Protein AF-A0A9E2PAU0-F1 (afdb_monomer_lite)

pLDDT: mean 90.59, std 6.67, range [60.25, 97.0]

Secondary structure (DSSP, 8-state):
--HHHHHHHHHHHHHHHHHHHS-----------GGGT--SSSPEEEEEEEE-SSS-EEEEEEEEHHHHHHHHHHHHT--GGG--HHHHHHHHHHHHHHHHHHHHH-

Structure (mmCIF, N/CA/C/O backbone):
data_AF-A0A9E2PAU0-F1
#
_entry.id   AF-A0A9E2PAU0-F1
#
loop_
_atom_site.group_PDB
_atom_site.id
_atom_site.type_symbol
_atom_site.label_atom_id
_atom_site.label_alt_id
_atom_site.label_comp_id
_atom_site.label_asym_id
_atom_site.label_entity_id
_atom_site.label_seq_id
_atom_site.pdbx_PDB_ins_code
_atom_site.Cartn_x
_atom_site.Cartn_y
_atom_site.Cartn_z
_atom_site.occupancy
_atom_site.B_iso_or_equiv
_atom_site.auth_seq_id
_atom_site.auth_comp_id
_atom_site.auth_asym_id
_atom_site.auth_atom_id
_atom_site.pdbx_PDB_model_num
ATOM 1 N N . MET A 1 1 ? 10.645 -11.237 -12.931 1.00 60.25 1 MET A N 1
ATOM 2 C CA . MET A 1 1 ? 11.102 -9.875 -12.571 1.00 60.25 1 MET A CA 1
ATOM 3 C C . MET A 1 1 ? 12.621 -9.859 -12.637 1.00 60.25 1 MET A C 1
ATOM 5 O O . MET A 1 1 ? 13.211 -10.814 -12.147 1.00 60.25 1 MET A O 1
ATOM 9 N N . SER A 1 2 ? 13.256 -8.867 -13.270 1.00 73.94 2 SER A N 1
ATOM 10 C CA . SER A 1 2 ? 14.723 -8.744 -13.208 1.00 73.94 2 SER A CA 1
ATOM 11 C C . SER A 1 2 ? 15.161 -8.465 -11.762 1.00 73.94 2 SER A C 1
ATOM 13 O O . SER A 1 2 ? 14.385 -7.912 -10.977 1.00 73.94 2 SER A O 1
ATOM 15 N N . GLY A 1 3 ? 16.390 -8.843 -11.393 1.00 82.44 3 GLY A N 1
ATOM 16 C CA . GLY A 1 3 ? 16.922 -8.582 -10.046 1.00 82.44 3 GLY A CA 1
ATOM 17 C C . GLY A 1 3 ? 16.915 -7.091 -9.682 1.00 82.44 3 GLY A C 1
ATOM 18 O O . GLY A 1 3 ? 16.650 -6.732 -8.537 1.00 82.44 3 GLY A O 1
ATOM 19 N N . GLU A 1 4 ? 17.102 -6.220 -10.675 1.00 86.56 4 GLU A N 1
ATOM 20 C CA . GLU A 1 4 ? 17.027 -4.764 -10.517 1.00 86.56 4 GLU A CA 1
ATOM 21 C C . GLU A 1 4 ? 15.612 -4.281 -10.184 1.00 86.56 4 GLU A C 1
ATOM 23 O O . GLU A 1 4 ? 15.441 -3.482 -9.267 1.00 86.56 4 GLU A O 1
ATOM 28 N N . MET A 1 5 ? 14.582 -4.819 -10.846 1.00 86.50 5 MET A N 1
ATOM 29 C CA . MET A 1 5 ? 13.195 -4.423 -10.584 1.00 86.50 5 MET A CA 1
ATOM 30 C C . MET A 1 5 ? 12.714 -4.901 -9.208 1.00 86.50 5 MET A C 1
ATOM 32 O O . MET A 1 5 ? 11.993 -4.185 -8.521 1.00 86.50 5 MET A O 1
ATOM 36 N N . MET A 1 6 ? 13.173 -6.074 -8.757 1.00 90.12 6 MET A N 1
ATOM 37 C CA . MET A 1 6 ? 12.938 -6.538 -7.385 1.00 90.12 6 MET A CA 1
ATOM 38 C C . MET A 1 6 ? 13.593 -5.611 -6.354 1.00 90.12 6 MET A C 1
ATOM 40 O O . MET A 1 6 ? 12.971 -5.269 -5.350 1.00 90.12 6 MET A O 1
ATOM 44 N N . LYS A 1 7 ? 14.832 -5.169 -6.601 1.00 92.31 7 LYS A N 1
ATOM 45 C CA . LYS A 1 7 ? 15.525 -4.217 -5.725 1.00 92.31 7 LYS A CA 1
ATOM 46 C C . LYS A 1 7 ? 14.798 -2.868 -5.670 1.00 92.31 7 LYS A C 1
ATOM 48 O O . LYS A 1 7 ? 14.575 -2.358 -4.575 1.00 92.31 7 LYS A O 1
ATOM 53 N N . ALA A 1 8 ? 14.387 -2.335 -6.822 1.00 93.44 8 ALA A N 1
ATOM 54 C CA . ALA A 1 8 ? 13.626 -1.090 -6.909 1.00 93.44 8 ALA A CA 1
ATOM 55 C C . ALA A 1 8 ? 12.292 -1.184 -6.155 1.00 93.44 8 ALA A C 1
ATOM 57 O O . ALA A 1 8 ? 11.947 -0.275 -5.408 1.00 93.44 8 ALA A O 1
ATOM 58 N N . MET A 1 9 ? 11.580 -2.307 -6.285 1.00 93.06 9 MET A N 1
ATOM 59 C CA . MET A 1 9 ? 10.329 -2.553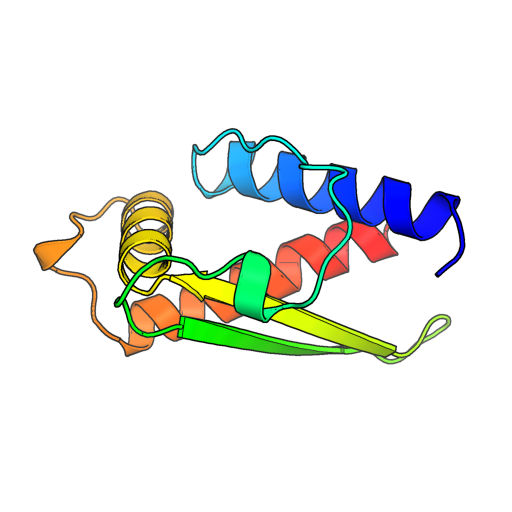 -5.566 1.00 93.06 9 MET A CA 1
ATOM 60 C C . MET A 1 9 ? 10.534 -2.595 -4.046 1.00 93.06 9 MET A C 1
ATOM 62 O O . MET A 1 9 ? 9.802 -1.935 -3.317 1.00 93.06 9 MET A O 1
ATOM 66 N N . LYS A 1 10 ? 11.547 -3.323 -3.556 1.00 94.56 10 LYS A N 1
ATOM 67 C CA . LYS A 1 10 ? 11.869 -3.383 -2.118 1.00 94.56 10 LYS A CA 1
ATOM 68 C C . LYS A 1 10 ? 12.180 -1.995 -1.555 1.00 94.56 10 LYS A C 1
ATOM 70 O O . LYS A 1 10 ? 11.660 -1.633 -0.506 1.00 94.56 10 LYS A O 1
ATOM 75 N N . GLN A 1 11 ? 12.973 -1.206 -2.280 1.00 95.25 11 GLN A N 1
ATOM 76 C CA . GLN A 1 11 ? 13.293 0.164 -1.885 1.00 95.25 11 GLN A CA 1
ATOM 77 C C . GLN A 1 11 ? 12.055 1.071 -1.900 1.00 95.25 11 GLN A C 1
ATOM 79 O O . GLN A 1 11 ? 11.844 1.808 -0.945 1.00 95.25 11 GLN A O 1
ATOM 84 N N . ALA A 1 12 ? 11.216 0.979 -2.936 1.00 95.88 12 ALA A N 1
ATOM 85 C CA . ALA A 1 12 ? 9.964 1.728 -3.028 1.00 95.88 12 ALA A CA 1
ATOM 86 C C . ALA A 1 12 ? 9.043 1.456 -1.832 1.00 95.88 12 ALA A C 1
ATOM 88 O O . ALA A 1 12 ? 8.511 2.389 -1.237 1.00 95.88 12 ALA A O 1
ATOM 89 N N . ILE A 1 13 ? 8.890 0.181 -1.457 1.00 95.81 13 ILE A N 1
ATOM 90 C CA . ILE A 1 13 ? 8.092 -0.226 -0.298 1.00 95.81 13 ILE A CA 1
ATOM 91 C C . ILE A 1 13 ? 8.669 0.387 0.980 1.00 95.81 13 ILE A C 1
ATOM 93 O O . ILE A 1 13 ? 7.934 1.042 1.710 1.00 95.81 13 ILE A O 1
ATOM 97 N N . SER A 1 14 ? 9.970 0.229 1.240 1.00 95.88 14 SER A N 1
ATOM 98 C CA . SER A 1 14 ? 10.595 0.785 2.447 1.00 95.88 14 SER A CA 1
ATOM 99 C C . SER A 1 14 ? 10.444 2.305 2.542 1.00 95.88 14 SER A C 1
ATOM 101 O O . SER A 1 14 ? 10.084 2.807 3.598 1.00 95.88 14 SER A O 1
ATOM 103 N N . GLU A 1 15 ? 10.664 3.030 1.445 1.00 95.56 15 GLU A N 1
ATOM 104 C CA . GLU A 1 15 ? 10.567 4.495 1.401 1.00 95.56 15 GLU A CA 1
ATOM 105 C C . GLU A 1 15 ? 9.139 4.995 1.631 1.00 95.56 15 GLU A C 1
ATOM 107 O O . GLU A 1 15 ? 8.927 5.936 2.396 1.00 95.56 15 GLU A O 1
ATOM 112 N N . VAL A 1 16 ? 8.150 4.368 0.988 1.00 95.75 16 VAL A N 1
ATOM 113 C CA . VAL A 1 16 ? 6.741 4.752 1.138 1.00 95.75 16 VAL A CA 1
ATOM 114 C C . VAL A 1 16 ? 6.243 4.432 2.546 1.00 95.75 16 VAL A C 1
ATOM 116 O O . VAL A 1 16 ? 5.630 5.290 3.179 1.00 95.75 16 VAL A O 1
ATOM 119 N N . MET A 1 17 ? 6.533 3.236 3.061 1.00 95.88 17 MET A N 1
ATOM 120 C CA . MET A 1 17 ? 6.103 2.823 4.400 1.00 95.88 17 MET A CA 1
ATOM 121 C C . MET A 1 17 ? 6.727 3.690 5.499 1.00 95.88 17 MET A C 1
ATOM 123 O O . MET A 1 17 ? 6.018 4.149 6.392 1.00 95.88 17 MET A O 1
ATOM 127 N N . ASP A 1 18 ? 8.020 4.002 5.395 1.00 95.31 18 ASP A N 1
ATOM 128 C CA . ASP A 1 18 ? 8.711 4.854 6.364 1.00 95.31 18 ASP A CA 1
ATOM 129 C C . ASP A 1 18 ? 8.203 6.304 6.317 1.00 95.31 18 ASP A C 1
ATOM 131 O O . ASP A 1 18 ? 7.796 6.866 7.332 1.00 95.31 18 ASP A O 1
ATOM 135 N N . LYS A 1 19 ? 8.150 6.916 5.127 1.00 93.50 19 LYS A N 1
ATOM 136 C CA . LYS A 1 19 ? 7.887 8.360 5.007 1.00 93.50 19 LYS A CA 1
ATOM 137 C C . LYS A 1 19 ? 6.414 8.743 5.032 1.00 93.50 19 LYS A C 1
ATOM 139 O O . LYS A 1 19 ? 6.098 9.826 5.513 1.00 93.50 19 LYS A O 1
ATOM 144 N N . MET A 1 20 ? 5.534 7.912 4.473 1.00 93.12 20 MET A N 1
ATOM 145 C CA . MET A 1 20 ? 4.107 8.244 4.344 1.00 93.12 20 MET A CA 1
ATOM 146 C C . MET A 1 20 ? 3.271 7.651 5.472 1.00 93.12 20 MET A C 1
ATOM 148 O O . MET A 1 20 ? 2.285 8.253 5.885 1.00 93.12 20 MET A O 1
ATOM 152 N N . PHE A 1 21 ? 3.668 6.477 5.964 1.00 93.19 21 PHE A N 1
ATOM 153 C CA . PHE A 1 21 ? 2.912 5.720 6.961 1.00 93.19 21 PHE A CA 1
ATOM 154 C C . PHE A 1 21 ? 3.602 5.669 8.330 1.00 93.19 21 PHE A C 1
ATOM 156 O O . PHE A 1 21 ? 3.051 5.073 9.255 1.00 93.19 21 PHE A O 1
ATOM 163 N N . PHE A 1 22 ? 4.776 6.304 8.471 1.00 91.88 22 PHE A N 1
ATOM 164 C CA . PHE A 1 22 ? 5.596 6.325 9.691 1.00 91.88 22 PHE A CA 1
ATOM 165 C C . PHE A 1 22 ? 5.898 4.925 10.229 1.00 91.88 22 PHE A C 1
ATOM 167 O O . PHE A 1 22 ? 5.947 4.697 11.438 1.00 91.88 22 PHE A O 1
ATOM 174 N N . MET A 1 23 ? 6.074 3.975 9.312 1.00 92.44 23 MET A N 1
ATOM 175 C CA . MET A 1 23 ? 6.146 2.562 9.631 1.00 92.44 23 MET A CA 1
ATOM 176 C C . MET A 1 23 ? 7.324 1.904 8.912 1.00 92.44 23 MET A C 1
ATOM 178 O O . MET A 1 23 ? 7.191 1.422 7.786 1.00 92.44 23 MET A O 1
ATOM 182 N N . PRO A 1 24 ? 8.497 1.853 9.556 1.00 92.44 24 PRO A N 1
ATOM 183 C CA . PRO A 1 24 ? 9.648 1.160 9.005 1.00 92.44 24 PRO A CA 1
ATOM 184 C C . PRO A 1 24 ? 9.355 -0.337 8.851 1.00 92.44 24 PRO A C 1
ATOM 186 O O . PRO A 1 24 ? 9.012 -1.019 9.816 1.00 92.44 24 PRO A O 1
ATOM 189 N N . VAL A 1 25 ? 9.534 -0.865 7.639 1.00 92.25 25 VAL A N 1
ATOM 190 C CA . VAL A 1 25 ? 9.327 -2.288 7.328 1.00 92.25 25 VAL A CA 1
ATOM 191 C C . VAL A 1 25 ? 10.627 -2.968 6.918 1.00 92.25 25 VAL A C 1
ATOM 193 O O . VAL A 1 25 ? 11.512 -2.358 6.317 1.00 92.25 25 VAL A O 1
ATOM 196 N N . GLN A 1 26 ? 10.723 -4.265 7.207 1.00 91.44 26 GLN A N 1
ATOM 197 C CA . GLN A 1 26 ? 11.824 -5.118 6.766 1.00 91.44 26 GLN A CA 1
ATOM 198 C C . GLN A 1 26 ? 11.323 -6.156 5.770 1.00 91.44 26 GLN A C 1
ATOM 200 O O . GLN A 1 26 ? 10.237 -6.716 5.916 1.00 91.44 26 GLN A O 1
ATOM 205 N N . VAL A 1 27 ? 12.139 -6.433 4.758 1.00 90.56 27 VAL A N 1
ATOM 206 C CA . VAL A 1 27 ? 11.823 -7.444 3.752 1.00 90.56 27 VAL A CA 1
ATOM 207 C C . VAL A 1 27 ? 12.239 -8.815 4.268 1.00 90.56 27 VAL A C 1
ATOM 209 O O . VAL A 1 27 ? 13.400 -9.036 4.607 1.00 90.56 27 VAL A O 1
ATOM 212 N N . ASN A 1 28 ? 11.292 -9.749 4.288 1.00 89.50 28 ASN A N 1
ATOM 213 C CA . ASN A 1 28 ? 11.567 -11.147 4.578 1.00 89.50 28 ASN A CA 1
ATOM 214 C C . ASN A 1 28 ? 11.879 -11.899 3.272 1.00 89.50 28 ASN A C 1
ATOM 216 O O . ASN A 1 28 ? 11.054 -11.932 2.363 1.00 89.50 28 ASN A O 1
ATOM 220 N N . GLU A 1 29 ? 13.065 -12.506 3.187 1.00 86.12 29 GLU A N 1
ATOM 221 C CA . GLU A 1 29 ? 13.536 -13.263 2.011 1.00 86.12 29 GLU A CA 1
ATOM 222 C C . GLU A 1 29 ? 13.091 -14.737 2.018 1.00 86.12 29 GLU A C 1
ATOM 224 O O . GLU A 1 29 ? 13.505 -15.517 1.156 1.00 86.12 29 GLU A O 1
ATOM 229 N N . LYS A 1 30 ? 12.271 -15.156 2.996 1.00 86.31 30 LYS A N 1
ATOM 230 C CA . LYS A 1 30 ? 11.665 -16.492 2.995 1.00 86.31 30 LYS A CA 1
ATOM 231 C C . LYS A 1 30 ? 10.930 -16.694 1.668 1.00 86.31 30 LYS A C 1
ATOM 233 O O . LYS A 1 30 ? 10.348 -15.775 1.108 1.00 86.31 30 LYS A O 1
ATOM 238 N N . THR A 1 31 ? 10.967 -17.912 1.151 1.00 83.25 31 THR A N 1
ATOM 239 C CA . THR A 1 31 ? 10.160 -18.318 -0.002 1.00 83.25 31 THR A CA 1
ATOM 240 C C . THR A 1 31 ? 9.114 -19.317 0.478 1.00 83.25 31 THR A C 1
ATOM 242 O O . THR A 1 31 ? 9.373 -20.101 1.391 1.00 83.25 31 THR A O 1
ATOM 245 N N . GLY A 1 32 ? 7.906 -19.244 -0.074 1.00 85.44 32 GLY A N 1
ATOM 246 C CA . GLY A 1 32 ? 6.772 -20.049 0.376 1.00 85.44 32 GLY A CA 1
ATOM 247 C C . GLY A 1 32 ? 5.499 -19.715 -0.390 1.00 85.44 32 GLY A C 1
ATOM 248 O O . GLY A 1 32 ? 5.475 -18.768 -1.183 1.00 85.44 32 GLY A O 1
ATOM 249 N N . ALA A 1 33 ? 4.449 -20.496 -0.159 1.00 85.19 33 ALA A N 1
ATOM 250 C CA . ALA A 1 33 ? 3.127 -20.209 -0.695 1.00 85.19 33 ALA A CA 1
ATOM 251 C C . ALA A 1 33 ? 2.550 -18.952 -0.029 1.00 85.19 33 ALA A C 1
ATOM 253 O O . ALA A 1 33 ? 2.893 -18.633 1.106 1.00 85.19 33 ALA A O 1
ATOM 254 N N . LEU A 1 34 ? 1.640 -18.248 -0.710 1.00 79.81 34 LEU A N 1
ATOM 255 C CA . LEU A 1 34 ? 1.002 -17.042 -0.165 1.00 79.81 34 LEU A CA 1
ATOM 256 C C . LEU A 1 34 ? 0.321 -17.309 1.191 1.00 79.81 34 LEU A C 1
ATOM 258 O O . LEU A 1 34 ? 0.402 -16.488 2.097 1.00 79.81 34 LEU A O 1
ATOM 262 N N . SER A 1 35 ? -0.276 -18.493 1.349 1.00 81.81 35 SER A N 1
ATOM 263 C CA . SER A 1 35 ? -0.881 -18.967 2.599 1.00 81.81 35 SER A CA 1
ATOM 264 C C . SER A 1 35 ? 0.096 -19.035 3.773 1.00 81.81 35 SER A C 1
ATOM 266 O O . SER A 1 35 ? -0.321 -18.884 4.913 1.00 81.81 35 SER A O 1
ATOM 268 N N . ASP A 1 36 ? 1.392 -19.224 3.514 1.00 85.38 36 ASP A N 1
ATOM 269 C CA . ASP A 1 36 ? 2.413 -19.330 4.563 1.00 85.38 36 ASP A CA 1
ATOM 270 C C . ASP A 1 36 ? 2.749 -17.968 5.190 1.00 85.38 36 ASP A C 1
ATOM 272 O O . ASP A 1 36 ? 3.450 -17.910 6.204 1.00 85.38 36 ASP A O 1
ATOM 276 N N . TRP A 1 37 ? 2.294 -16.878 4.563 1.00 82.44 37 TRP A N 1
ATOM 277 C CA . TRP A 1 37 ? 2.527 -15.498 4.989 1.00 82.44 37 TRP A CA 1
ATOM 278 C C . TRP A 1 37 ? 1.366 -14.909 5.783 1.00 82.44 37 TRP A C 1
ATOM 280 O O . TRP A 1 37 ? 1.580 -14.009 6.590 1.00 82.44 37 TRP A O 1
ATOM 290 N N . PHE A 1 38 ? 0.154 -15.427 5.587 1.00 80.06 38 PHE A N 1
ATOM 291 C CA . PHE A 1 38 ? -1.045 -14.989 6.293 1.00 80.06 38 PHE A CA 1
ATOM 292 C C . PHE A 1 38 ? -1.420 -16.027 7.348 1.00 80.06 38 PHE A C 1
ATOM 294 O O . PHE A 1 38 ? -2.299 -16.859 7.149 1.00 80.06 38 PHE A O 1
ATOM 301 N N . THR A 1 39 ? -0.709 -15.996 8.475 1.00 72.19 39 THR A N 1
ATOM 302 C CA . THR A 1 39 ? -0.993 -16.867 9.628 1.00 72.19 39 THR A CA 1
ATOM 303 C C . THR A 1 39 ? -2.061 -16.290 10.559 1.00 72.19 39 THR A C 1
ATOM 305 O O . THR A 1 39 ? -2.421 -16.931 11.542 1.00 72.19 39 THR A O 1
ATOM 308 N N . CYS A 1 40 ? -2.520 -15.063 10.306 1.00 65.88 40 CYS A N 1
ATOM 309 C CA . CYS A 1 40 ? -3.561 -14.402 11.081 1.00 65.88 40 CYS A CA 1
ATOM 310 C C . CYS A 1 40 ? -4.952 -14.848 10.613 1.00 65.88 40 CYS A C 1
ATOM 312 O O . CYS A 1 40 ? -5.201 -14.952 9.416 1.00 65.88 40 CYS A O 1
ATOM 314 N N . GLU A 1 41 ? -5.880 -15.032 11.554 1.00 80.75 41 GLU A N 1
ATOM 315 C CA . GLU A 1 41 ? -7.308 -15.249 11.254 1.00 80.75 41 GLU A CA 1
ATOM 316 C C . GLU A 1 41 ? -8.007 -13.972 10.746 1.00 80.75 41 GLU A C 1
ATOM 318 O O . GLU A 1 41 ? -9.199 -13.981 10.439 1.00 80.75 41 GLU A O 1
ATOM 323 N N . GLU A 1 42 ? -7.277 -12.857 10.665 1.00 84.62 42 GLU A N 1
ATOM 324 C CA . GLU A 1 42 ? -7.811 -11.596 10.173 1.00 84.62 42 GLU A CA 1
ATOM 325 C C . GLU A 1 42 ? -8.117 -11.649 8.669 1.00 84.62 42 GLU A C 1
ATOM 327 O O . GLU A 1 42 ? -7.349 -12.236 7.898 1.00 84.62 42 GLU A O 1
ATOM 332 N N . PRO A 1 43 ? -9.197 -10.981 8.221 1.00 89.12 43 PRO A N 1
ATOM 333 C CA . PRO A 1 43 ? -9.459 -10.798 6.802 1.00 89.12 43 PRO A CA 1
ATOM 334 C C . PRO A 1 43 ? -8.273 -10.143 6.091 1.00 89.12 43 PRO A C 1
ATOM 336 O O . PRO A 1 43 ? -7.654 -9.215 6.615 1.00 89.12 43 PRO A O 1
ATOM 339 N N . ILE A 1 44 ? -7.988 -10.599 4.873 1.00 91.06 44 ILE A N 1
ATOM 340 C CA . ILE A 1 44 ? -6.998 -9.973 3.996 1.00 91.06 44 ILE A CA 1
ATOM 341 C C . ILE A 1 44 ? -7.709 -8.933 3.139 1.00 91.06 44 ILE A C 1
ATOM 343 O O . ILE A 1 44 ? -8.719 -9.223 2.496 1.00 91.06 44 ILE A O 1
ATOM 347 N N . VAL A 1 45 ? -7.135 -7.740 3.094 1.00 93.12 45 VAL A N 1
ATOM 348 C CA . VAL A 1 45 ? -7.557 -6.638 2.233 1.00 93.12 45 VAL A CA 1
ATOM 349 C C . VAL A 1 45 ? -6.433 -6.288 1.272 1.00 93.12 45 VAL A C 1
ATOM 351 O O . VAL A 1 45 ? -5.260 -6.580 1.516 1.00 93.12 45 VAL A O 1
ATOM 354 N N . GLY A 1 46 ? -6.774 -5.683 0.142 1.00 94.56 46 GLY A N 1
ATOM 355 C CA . GLY A 1 46 ? -5.769 -5.358 -0.851 1.00 94.56 46 GLY A CA 1
ATOM 356 C C . GLY A 1 46 ? -6.262 -4.442 -1.948 1.00 94.56 46 GLY A C 1
ATOM 357 O O . GLY A 1 46 ? -7.460 -4.244 -2.136 1.00 94.56 46 GLY A O 1
ATOM 358 N N . ALA A 1 47 ? -5.298 -3.917 -2.691 1.00 96.38 47 ALA A N 1
ATOM 359 C CA . ALA A 1 47 ? -5.529 -3.122 -3.882 1.00 96.38 47 ALA A CA 1
ATOM 360 C C . ALA A 1 47 ? -4.759 -3.721 -5.058 1.00 96.38 47 ALA A C 1
ATOM 362 O O . ALA A 1 47 ? -3.753 -4.414 -4.885 1.00 96.38 47 ALA A O 1
ATOM 363 N N . THR A 1 48 ? -5.242 -3.432 -6.261 1.00 96.44 48 THR A N 1
ATOM 364 C CA . THR A 1 48 ? -4.586 -3.798 -7.516 1.00 96.44 48 THR A CA 1
ATOM 365 C C . THR A 1 48 ? -4.388 -2.552 -8.364 1.00 96.44 48 THR A C 1
ATOM 367 O O . THR A 1 48 ? -5.177 -1.608 -8.291 1.00 96.44 48 THR A O 1
ATOM 370 N N . LEU A 1 49 ? -3.309 -2.539 -9.141 1.00 95.06 49 LEU A N 1
ATOM 371 C CA . LEU A 1 49 ? -2.981 -1.454 -10.052 1.00 95.06 49 LEU A CA 1
ATOM 372 C C . LEU A 1 49 ? -2.425 -2.029 -11.350 1.00 95.06 49 LEU A C 1
ATOM 374 O O . LEU A 1 49 ? -1.387 -2.692 -11.348 1.00 95.06 49 LEU A O 1
ATOM 378 N N . ASP A 1 50 ? -3.084 -1.695 -12.452 1.00 95.19 50 ASP A N 1
ATOM 379 C CA . ASP A 1 50 ? -2.598 -1.969 -13.798 1.00 95.19 50 ASP A CA 1
ATOM 380 C C . ASP A 1 50 ? -1.838 -0.750 -14.322 1.00 95.19 50 ASP A C 1
ATOM 382 O O . ASP A 1 50 ? -2.355 0.369 -14.307 1.00 95.19 50 ASP A O 1
ATOM 386 N N . PHE A 1 51 ? -0.627 -0.955 -14.840 1.00 91.62 51 PHE A N 1
ATOM 387 C CA . PHE A 1 51 ? 0.177 0.112 -15.436 1.00 91.62 51 PHE A CA 1
ATOM 388 C C . PHE A 1 51 ? 0.560 -0.219 -16.880 1.00 91.62 51 PHE A C 1
ATOM 390 O O . PHE A 1 51 ? 0.865 -1.361 -17.237 1.00 91.62 51 PHE A O 1
ATOM 397 N N . LYS A 1 52 ? 0.531 0.808 -17.736 1.00 91.62 52 LYS A N 1
ATOM 398 C CA . LYS A 1 52 ? 0.830 0.717 -19.171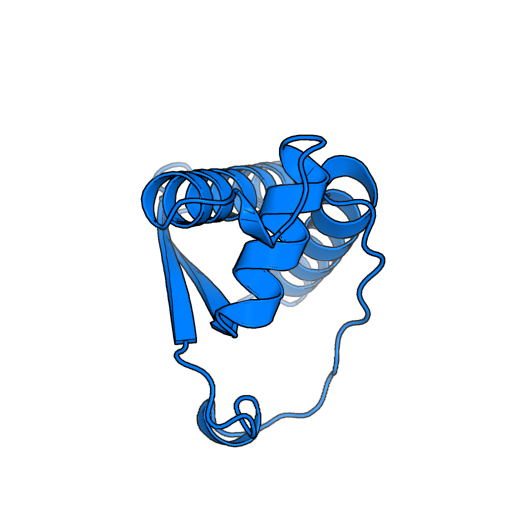 1.00 91.62 52 LYS A CA 1
ATOM 399 C C . LYS A 1 52 ? 1.741 1.870 -19.586 1.00 91.62 52 LYS A C 1
ATOM 401 O O . LYS A 1 52 ? 1.535 3.002 -19.162 1.00 91.62 52 LYS A O 1
ATOM 406 N N . GLY A 1 53 ? 2.722 1.581 -20.436 1.00 86.31 53 GLY A N 1
ATOM 407 C CA . GLY A 1 53 ? 3.734 2.533 -20.893 1.00 86.31 53 GLY A CA 1
ATOM 408 C C . GLY A 1 53 ? 4.949 1.803 -21.476 1.00 86.31 53 GLY A C 1
ATOM 409 O O . GLY A 1 53 ? 4.797 0.676 -21.950 1.00 86.31 53 GLY A O 1
ATOM 410 N N . PRO A 1 54 ? 6.162 2.389 -21.406 1.00 86.94 54 PRO A N 1
ATOM 411 C CA . PRO A 1 54 ? 7.407 1.705 -21.786 1.00 86.94 54 PRO A CA 1
ATOM 412 C C . PRO A 1 54 ? 7.634 0.389 -21.025 1.00 86.94 54 PRO A C 1
ATOM 414 O O . PRO A 1 54 ? 8.278 -0.528 -21.528 1.00 86.94 54 PRO A O 1
ATOM 417 N N . ARG A 1 55 ? 7.078 0.297 -19.811 1.00 84.62 55 ARG A N 1
ATOM 418 C CA . ARG A 1 55 ? 6.896 -0.934 -19.040 1.00 84.62 55 ARG A CA 1
ATOM 419 C C . ARG A 1 55 ? 5.395 -1.146 -18.834 1.00 84.62 55 ARG A C 1
ATOM 421 O O . ARG A 1 55 ? 4.650 -0.179 -18.674 1.00 84.62 55 ARG A O 1
ATOM 428 N N . MET A 1 56 ? 4.956 -2.400 -18.827 1.00 90.69 56 MET A N 1
ATOM 429 C CA . MET A 1 56 ? 3.558 -2.762 -18.593 1.00 90.69 56 MET A CA 1
ATOM 430 C C . MET A 1 56 ? 3.454 -3.949 -17.643 1.00 90.69 56 MET A C 1
ATOM 432 O O . MET A 1 56 ? 4.325 -4.821 -17.641 1.00 90.69 56 MET A O 1
ATOM 436 N N . GLY A 1 57 ? 2.390 -3.983 -16.851 1.00 91.50 57 GLY A N 1
ATOM 437 C CA . GLY A 1 57 ? 2.166 -5.038 -15.878 1.00 91.50 57 GLY A CA 1
ATOM 438 C C . GLY A 1 57 ? 1.041 -4.703 -14.913 1.00 91.50 57 GLY A C 1
ATOM 439 O O . GLY A 1 57 ? 0.321 -3.719 -15.082 1.00 91.50 57 GLY A O 1
ATOM 440 N N . PHE A 1 58 ? 0.919 -5.547 -13.901 1.00 93.94 58 PHE A N 1
ATOM 441 C CA . PHE A 1 58 ? -0.008 -5.386 -12.794 1.00 93.94 58 PHE A CA 1
ATOM 442 C C . PHE A 1 58 ? 0.768 -5.508 -11.485 1.00 93.94 58 PHE A C 1
ATOM 444 O O . PHE A 1 58 ? 1.780 -6.211 -11.410 1.00 93.94 58 PHE A O 1
ATOM 451 N N . SER A 1 59 ? 0.300 -4.809 -10.461 1.00 93.69 59 SER A N 1
ATOM 452 C CA . SER A 1 59 ? 0.817 -4.883 -9.100 1.00 93.69 59 SER A CA 1
ATOM 453 C C . SER A 1 59 ? -0.337 -5.088 -8.132 1.00 93.69 59 SER A C 1
ATOM 455 O O . SER A 1 59 ? -1.453 -4.626 -8.376 1.00 93.69 59 SER A O 1
ATOM 457 N N . TYR A 1 60 ? -0.068 -5.785 -7.037 1.00 94.69 60 TYR A N 1
ATOM 458 C CA . TYR A 1 60 ? -1.023 -6.018 -5.967 1.00 94.69 60 TYR A CA 1
ATOM 459 C C . TYR A 1 60 ? -0.340 -5.826 -4.619 1.00 94.69 60 TYR A C 1
ATOM 461 O O . TYR A 1 60 ? 0.819 -6.197 -4.436 1.00 94.69 60 TYR A O 1
ATOM 469 N N . ILE A 1 61 ? -1.085 -5.264 -3.674 1.00 94.06 61 ILE A N 1
ATOM 470 C CA . ILE A 1 61 ? -0.718 -5.215 -2.260 1.00 94.06 61 ILE A CA 1
ATOM 471 C C . ILE A 1 61 ? -1.784 -5.964 -1.470 1.00 94.06 61 ILE A C 1
ATOM 473 O O . ILE A 1 61 ? -2.974 -5.805 -1.738 1.00 94.06 61 ILE A O 1
ATOM 477 N N . LEU A 1 62 ? -1.351 -6.806 -0.534 1.00 93.38 62 LEU A N 1
ATOM 478 C CA . LEU A 1 62 ? -2.210 -7.627 0.315 1.00 93.38 62 LEU A CA 1
ATOM 479 C C . LEU A 1 62 ? -1.754 -7.456 1.758 1.00 93.38 62 LEU A C 1
ATOM 481 O O . LEU A 1 62 ? -0.579 -7.683 2.043 1.00 93.38 62 LEU A O 1
ATOM 485 N N . LEU A 1 63 ? -2.666 -7.072 2.644 1.00 92.06 63 LEU A N 1
ATOM 486 C CA . LEU A 1 63 ? -2.390 -6.794 4.050 1.00 92.06 63 LEU A CA 1
ATOM 487 C C . LEU A 1 63 ? -3.482 -7.414 4.936 1.00 92.06 63 LEU A C 1
ATOM 489 O O . LEU A 1 63 ? -4.636 -7.496 4.507 1.00 92.06 63 LEU A O 1
ATOM 493 N N . PRO A 1 64 ? -3.162 -7.815 6.177 1.00 92.31 64 PRO A N 1
ATOM 494 C CA . PRO A 1 64 ? -4.181 -8.051 7.198 1.00 92.31 64 PRO A CA 1
ATOM 495 C C . PRO A 1 64 ? -5.013 -6.783 7.435 1.00 92.31 64 PRO A C 1
ATOM 497 O O . PRO A 1 64 ? -4.467 -5.678 7.447 1.00 92.31 64 PRO A O 1
ATOM 500 N N . ALA A 1 65 ? -6.320 -6.926 7.651 1.00 91.00 65 ALA A N 1
ATOM 501 C CA . ALA A 1 65 ? -7.227 -5.795 7.851 1.00 91.00 65 ALA A CA 1
ATOM 502 C C . ALA A 1 65 ? -6.837 -4.913 9.052 1.00 91.00 65 ALA A C 1
ATOM 504 O O . ALA A 1 65 ? -6.945 -3.691 8.976 1.00 91.00 65 ALA A O 1
ATOM 505 N N . GLY A 1 66 ? -6.339 -5.491 10.154 1.00 91.44 66 GLY A N 1
ATOM 506 C CA . GLY A 1 66 ? -5.816 -4.717 11.283 1.00 91.44 66 GLY A CA 1
ATOM 507 C C . GLY A 1 66 ? -4.670 -3.798 10.868 1.00 91.44 66 GLY A C 1
ATOM 508 O O . GLY A 1 66 ? -4.702 -2.602 11.147 1.00 91.44 66 GLY A O 1
ATOM 509 N N . PHE A 1 67 ? -3.725 -4.331 10.096 1.00 92.12 67 PHE A N 1
ATOM 510 C CA . PHE A 1 67 ? -2.581 -3.573 9.600 1.00 92.12 67 PHE A CA 1
ATOM 511 C C . PHE A 1 67 ? -2.984 -2.485 8.595 1.00 92.12 67 PHE A C 1
ATOM 513 O O . PHE A 1 67 ? -2.463 -1.374 8.635 1.00 92.12 67 PHE A O 1
ATOM 520 N N . ALA A 1 68 ? -3.951 -2.769 7.717 1.00 94.12 68 ALA A N 1
ATOM 521 C CA . ALA A 1 68 ? -4.486 -1.774 6.791 1.00 94.12 68 ALA A CA 1
ATOM 522 C C . ALA A 1 68 ? -5.135 -0.586 7.527 1.00 94.12 68 ALA A C 1
ATOM 524 O O . ALA A 1 68 ? -4.942 0.568 7.133 1.00 94.12 68 ALA A O 1
ATOM 525 N N . ARG A 1 69 ? -5.851 -0.841 8.630 1.00 95.06 69 ARG A N 1
ATOM 526 C CA . ARG A 1 69 ? -6.406 0.219 9.486 1.00 95.06 69 ARG A CA 1
ATOM 527 C C . ARG A 1 69 ? -5.323 1.044 10.167 1.00 95.06 69 ARG A C 1
ATOM 529 O O . ARG A 1 69 ? -5.434 2.267 10.162 1.00 95.06 69 ARG A O 1
ATOM 536 N N . GLU A 1 70 ? -4.284 0.403 10.692 1.00 94.50 70 GLU A N 1
ATOM 537 C CA . GLU A 1 70 ? -3.155 1.077 11.344 1.00 94.50 70 GLU A CA 1
ATOM 538 C C . GLU A 1 70 ? -2.458 2.055 10.384 1.00 94.50 70 GLU A C 1
ATOM 540 O O . GLU A 1 70 ? -2.338 3.247 10.675 1.00 94.50 70 GLU A O 1
ATOM 545 N N . ILE A 1 71 ? -2.090 1.601 9.180 1.00 94.94 71 ILE A N 1
ATOM 546 C CA . ILE A 1 71 ? -1.441 2.483 8.196 1.00 94.94 71 ILE A CA 1
ATOM 547 C C . ILE A 1 71 ? -2.384 3.598 7.724 1.00 94.94 71 ILE A C 1
ATOM 549 O O . ILE A 1 71 ? -1.945 4.719 7.477 1.00 94.94 71 ILE A O 1
ATOM 553 N N . THR A 1 72 ? -3.690 3.334 7.653 1.00 96.31 72 THR A N 1
ATOM 554 C CA . THR A 1 72 ? -4.688 4.349 7.289 1.00 96.31 72 THR A CA 1
ATOM 555 C C . THR A 1 72 ? -4.826 5.412 8.373 1.00 96.31 72 THR A C 1
ATOM 557 O O . THR A 1 72 ? -4.875 6.603 8.065 1.00 96.31 72 THR A O 1
ATOM 560 N N . ALA A 1 73 ? -4.827 5.008 9.643 1.00 95.19 73 ALA A N 1
ATOM 561 C CA . ALA A 1 73 ? -4.832 5.921 10.776 1.00 95.19 73 ALA A CA 1
ATOM 562 C C . ALA A 1 73 ? -3.593 6.828 10.766 1.00 95.19 73 ALA A C 1
ATOM 564 O O . ALA A 1 73 ? -3.735 8.051 10.859 1.00 95.19 73 ALA A O 1
ATOM 565 N N . ASN A 1 74 ? -2.409 6.250 10.536 1.00 94.19 74 ASN A N 1
ATOM 566 C CA . ASN A 1 74 ? -1.158 7.002 10.421 1.00 94.19 74 ASN A CA 1
ATOM 567 C C . ASN A 1 74 ? -1.188 7.996 9.253 1.00 94.19 74 ASN A C 1
ATOM 569 O O . ASN A 1 74 ? -0.836 9.162 9.427 1.00 94.19 74 ASN A O 1
ATOM 573 N N . PHE A 1 75 ? -1.657 7.564 8.081 1.00 94.25 75 PHE A N 1
ATOM 574 C CA . PHE A 1 75 ? -1.727 8.403 6.883 1.00 94.25 75 PHE A CA 1
ATOM 575 C C . PHE A 1 75 ? -2.692 9.585 7.033 1.00 94.25 75 PHE A C 1
ATOM 577 O O . PHE A 1 75 ? -2.417 10.686 6.561 1.00 94.25 75 PHE A O 1
ATOM 584 N N . LEU A 1 76 ? -3.826 9.367 7.704 1.00 93.88 76 LEU A N 1
ATOM 585 C CA . LEU A 1 76 ? -4.860 10.385 7.903 1.00 93.88 76 LEU A CA 1
ATOM 586 C C . LEU A 1 76 ? -4.671 11.215 9.181 1.00 93.88 76 LEU A C 1
ATOM 588 O O . LEU A 1 76 ? -5.485 12.101 9.446 1.00 93.88 76 LEU A O 1
ATOM 592 N N . GLY A 1 77 ? -3.657 10.923 10.004 1.00 92.06 77 GLY A N 1
ATOM 593 C CA . GLY A 1 77 ? -3.480 11.556 11.315 1.00 92.06 77 GLY A CA 1
ATOM 594 C C . GLY A 1 77 ? -4.682 11.350 12.246 1.00 92.06 77 GLY A C 1
ATOM 595 O O . GLY A 1 77 ? -5.053 12.254 12.993 1.00 92.06 77 GLY A O 1
ATOM 596 N N . SER A 1 78 ? -5.335 10.191 12.145 1.00 91.19 78 SER A N 1
ATOM 597 C CA . SER A 1 78 ? -6.561 9.828 12.868 1.00 91.19 78 SER A CA 1
ATOM 598 C C . SER A 1 78 ? -6.320 8.626 13.787 1.00 91.19 78 SER A C 1
ATOM 600 O O . SER A 1 78 ? -5.232 8.061 13.809 1.00 91.19 78 SER A O 1
ATOM 602 N N . THR A 1 79 ? -7.320 8.227 14.574 1.00 85.94 79 THR A N 1
ATOM 603 C CA . THR A 1 79 ? -7.250 7.013 15.402 1.00 85.94 79 THR A CA 1
ATOM 604 C C . THR A 1 79 ? -7.885 5.828 14.675 1.00 85.94 79 THR A C 1
ATOM 606 O O . THR A 1 79 ? -8.857 5.994 13.945 1.00 85.94 79 THR A O 1
ATOM 609 N N . GLU A 1 80 ? -7.380 4.612 14.891 1.00 81.75 80 GLU A N 1
ATOM 610 C CA . GLU A 1 80 ? -7.865 3.408 14.188 1.00 81.75 80 GLU A CA 1
ATOM 611 C C . GLU A 1 80 ? -9.379 3.178 14.321 1.00 81.75 80 GLU A C 1
ATOM 613 O O . GLU A 1 80 ? -10.040 2.779 13.365 1.00 81.75 80 GLU A O 1
ATOM 618 N N . GLY A 1 81 ? -9.953 3.483 15.490 1.00 80.19 81 GLY A N 1
ATOM 619 C CA . GLY A 1 81 ? -11.381 3.291 15.766 1.00 80.19 81 GLY A CA 1
ATOM 620 C C . GLY A 1 81 ? -12.327 4.207 14.980 1.00 80.19 81 GLY A C 1
ATOM 621 O O . GLY A 1 81 ? -13.540 4.033 15.074 1.00 80.19 81 GLY A O 1
ATOM 622 N N . THR A 1 82 ? -11.806 5.183 14.229 1.00 86.31 82 THR A N 1
ATOM 623 C CA . THR A 1 82 ? -12.602 6.097 13.394 1.00 86.31 82 THR A CA 1
ATOM 624 C C . THR A 1 82 ? -12.439 5.839 11.896 1.00 86.31 82 THR A C 1
ATOM 626 O O . THR A 1 82 ? -13.074 6.523 11.092 1.00 86.31 82 THR A O 1
ATOM 629 N N . ILE A 1 83 ? -11.621 4.853 11.513 1.00 93.25 83 ILE A N 1
ATOM 630 C CA . ILE A 1 83 ? -11.338 4.530 10.115 1.00 93.25 83 ILE A CA 1
ATOM 631 C C . ILE A 1 83 ? -12.489 3.724 9.517 1.00 93.25 83 ILE A C 1
ATOM 633 O O . ILE A 1 83 ? -12.844 2.646 9.991 1.00 93.25 83 ILE A O 1
ATOM 637 N N . SER A 1 84 ? -13.073 4.256 8.447 1.00 93.44 84 SER A N 1
ATOM 638 C CA . SER A 1 84 ? -14.056 3.542 7.634 1.00 93.44 84 SER A CA 1
ATOM 639 C C . SER A 1 84 ? -13.383 2.621 6.615 1.00 93.44 84 SER A C 1
ATOM 641 O O . SER A 1 84 ? -12.293 2.912 6.124 1.00 93.44 84 SER A O 1
ATOM 643 N N . GLU A 1 85 ? -14.088 1.568 6.195 1.00 92.12 85 GLU A N 1
ATOM 644 C CA . GLU A 1 85 ? -13.630 0.664 5.126 1.00 92.12 85 GLU A CA 1
ATOM 645 C C . GLU A 1 85 ? -13.286 1.416 3.831 1.00 92.12 85 GLU A C 1
ATOM 647 O O . GLU A 1 85 ? -12.346 1.064 3.125 1.00 92.12 85 GLU A O 1
ATOM 652 N N . LYS A 1 86 ? -14.019 2.492 3.515 1.00 94.81 86 LYS A N 1
ATOM 653 C CA . LYS A 1 86 ? -13.732 3.315 2.336 1.00 94.81 86 LYS A CA 1
ATOM 654 C C . LYS A 1 86 ? -12.378 4.017 2.454 1.00 94.81 86 LYS A C 1
ATOM 656 O O . LYS A 1 86 ? -11.619 4.014 1.492 1.00 94.81 86 LYS A O 1
ATOM 661 N N . GLN A 1 87 ? 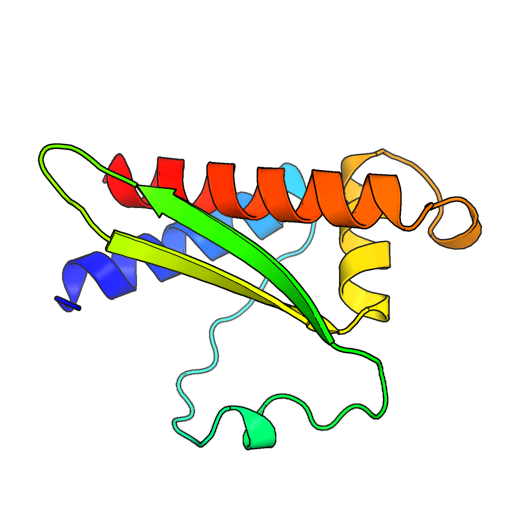-12.088 4.613 3.611 1.00 95.56 87 GLN A N 1
ATOM 662 C CA . GLN A 1 87 ? -10.800 5.268 3.855 1.00 95.56 87 GLN A CA 1
ATOM 663 C C . GLN A 1 87 ? -9.655 4.266 3.768 1.00 95.56 87 GLN A C 1
ATOM 665 O O . GLN A 1 87 ? -8.656 4.556 3.124 1.00 95.56 87 GLN A O 1
ATOM 670 N N . GLU A 1 88 ? -9.839 3.074 4.334 1.00 94.94 88 GLU A N 1
ATOM 671 C CA . GLU A 1 88 ? -8.867 1.989 4.227 1.00 94.94 88 GLU A CA 1
ATOM 672 C C . GLU A 1 88 ? -8.595 1.628 2.758 1.00 94.94 88 GLU A C 1
ATOM 674 O O . GLU A 1 88 ? -7.454 1.653 2.301 1.00 94.94 88 GLU A O 1
ATOM 679 N N . GLN A 1 89 ? -9.647 1.379 1.974 1.00 95.06 89 GLN A N 1
ATOM 680 C CA . GLN A 1 89 ? -9.523 1.041 0.554 1.00 95.06 89 GLN A CA 1
ATOM 681 C C . GLN A 1 89 ? -8.870 2.150 -0.278 1.00 95.06 89 GLN A C 1
ATOM 683 O O . GLN A 1 89 ? -8.072 1.862 -1.173 1.00 95.06 89 GLN A O 1
ATOM 688 N N . ASP A 1 90 ? -9.202 3.410 -0.009 1.00 96.25 90 ASP A N 1
ATOM 689 C CA . ASP A 1 90 ? -8.617 4.549 -0.714 1.00 96.25 90 ASP A CA 1
ATOM 690 C C . ASP A 1 90 ? -7.133 4.715 -0.343 1.00 96.25 90 ASP A C 1
ATOM 692 O O . ASP A 1 90 ? -6.294 4.884 -1.230 1.00 96.25 90 ASP A O 1
ATOM 696 N N . THR A 1 91 ? -6.771 4.541 0.930 1.00 96.44 91 THR A N 1
ATOM 697 C CA . THR A 1 91 ? -5.371 4.554 1.366 1.00 96.44 91 THR A CA 1
ATOM 698 C C . THR A 1 91 ? -4.558 3.413 0.757 1.00 96.44 91 THR A C 1
ATOM 700 O O . THR A 1 91 ? -3.437 3.653 0.313 1.00 96.44 91 THR A O 1
ATOM 703 N N . LEU A 1 92 ? -5.097 2.193 0.659 1.00 96.94 92 LEU A N 1
ATOM 704 C CA . LEU A 1 92 ? -4.393 1.073 0.018 1.00 96.94 92 LEU A CA 1
ATOM 705 C C . LEU A 1 92 ? -4.113 1.329 -1.466 1.00 96.94 92 LEU A C 1
ATOM 707 O O . LEU A 1 92 ? -3.037 0.985 -1.962 1.00 96.94 92 LEU A O 1
ATOM 711 N N . LYS A 1 93 ? -5.060 1.948 -2.181 1.00 96.81 93 LYS A N 1
ATOM 712 C CA . LYS A 1 93 ? -4.858 2.347 -3.580 1.00 96.81 93 LYS A CA 1
ATOM 713 C C . LYS A 1 93 ? -3.755 3.387 -3.700 1.00 96.81 93 LYS A C 1
ATOM 715 O O . LYS A 1 93 ? -2.905 3.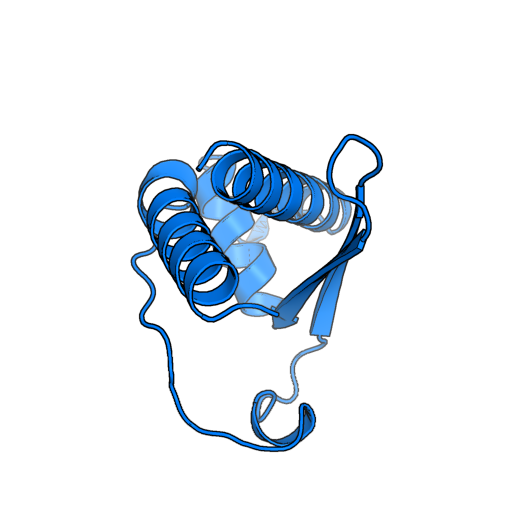244 -4.576 1.00 96.81 93 LYS A O 1
ATOM 720 N N . GLU A 1 94 ? -3.728 4.384 -2.817 1.00 96.88 94 GLU A N 1
ATOM 721 C CA . GLU A 1 94 ? -2.673 5.399 -2.849 1.00 96.88 94 GLU A CA 1
ATOM 722 C C . GLU A 1 94 ? -1.310 4.851 -2.430 1.00 96.88 94 GLU A C 1
ATOM 724 O O . GLU A 1 94 ? -0.307 5.165 -3.067 1.00 96.88 94 GLU A O 1
ATOM 729 N N . ALA A 1 95 ? -1.255 3.959 -1.439 1.00 96.94 95 ALA A N 1
ATOM 730 C CA . ALA A 1 95 ? -0.032 3.247 -1.081 1.00 96.94 95 ALA A CA 1
ATOM 731 C C . ALA A 1 95 ? 0.539 2.506 -2.299 1.00 96.94 95 ALA A C 1
ATOM 733 O O . ALA A 1 95 ? 1.706 2.679 -2.654 1.00 96.94 95 ALA A O 1
ATOM 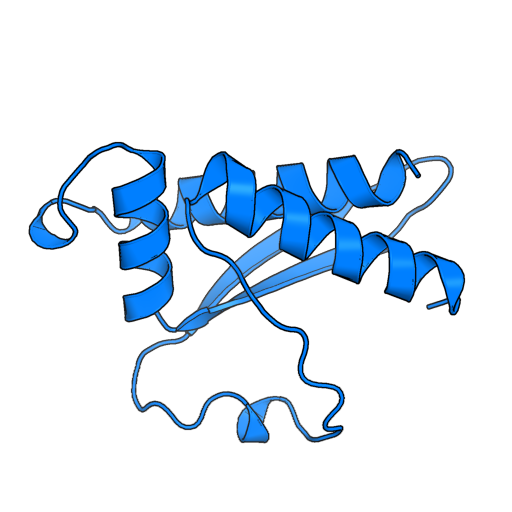734 N N . LEU A 1 96 ? -0.304 1.726 -2.985 1.00 97.00 96 LEU A N 1
ATOM 735 C CA . LEU A 1 96 ? 0.092 0.974 -4.172 1.00 97.00 96 LEU A CA 1
ATOM 736 C C . LEU A 1 96 ? 0.520 1.894 -5.323 1.00 97.00 96 LEU A C 1
ATOM 738 O O . LEU A 1 96 ? 1.516 1.615 -5.990 1.00 97.00 96 LEU A O 1
ATOM 742 N N . ASN A 1 97 ? -0.195 2.999 -5.530 1.00 96.19 97 ASN A N 1
ATOM 743 C CA . ASN A 1 97 ? 0.130 4.013 -6.528 1.00 96.19 97 ASN A CA 1
ATOM 744 C C . ASN A 1 97 ? 1.504 4.649 -6.260 1.00 96.19 97 ASN A C 1
ATOM 746 O O . ASN A 1 97 ? 2.350 4.686 -7.151 1.00 96.19 97 ASN A O 1
ATOM 750 N N . MET A 1 98 ? 1.778 5.063 -5.020 1.00 96.12 98 MET A N 1
ATOM 751 C CA . MET A 1 98 ? 3.071 5.630 -4.626 1.00 96.12 98 MET A CA 1
ATOM 752 C C . MET A 1 98 ? 4.214 4.621 -4.777 1.00 96.12 98 MET A C 1
ATOM 754 O O . MET A 1 98 ? 5.261 4.964 -5.325 1.00 96.12 98 MET A O 1
ATOM 758 N N . ILE A 1 99 ? 4.014 3.370 -4.346 1.00 96.06 99 ILE A N 1
ATOM 759 C CA . ILE A 1 99 ? 5.022 2.304 -4.461 1.00 96.06 99 ILE A CA 1
ATOM 760 C C . ILE A 1 99 ? 5.349 2.037 -5.931 1.00 96.06 99 ILE A C 1
ATOM 762 O O . ILE A 1 99 ? 6.520 2.009 -6.312 1.00 96.06 99 ILE A O 1
ATOM 766 N N . VAL A 1 100 ? 4.328 1.853 -6.773 1.00 95.06 100 VAL A N 1
ATOM 767 C CA . VAL A 1 100 ? 4.527 1.582 -8.202 1.00 95.06 100 VAL A CA 1
ATOM 768 C C . VAL A 1 100 ? 5.126 2.798 -8.905 1.00 95.06 100 VAL A C 1
ATOM 770 O O . VAL A 1 100 ? 6.049 2.634 -9.699 1.00 95.06 100 VAL A O 1
ATOM 773 N N . GLY A 1 101 ? 4.675 4.010 -8.578 1.00 93.56 101 GLY A N 1
ATOM 774 C CA . GLY A 1 101 ? 5.235 5.255 -9.100 1.00 93.56 101 GLY A CA 1
ATOM 775 C C . GLY A 1 101 ? 6.725 5.389 -8.789 1.00 93.56 101 GLY A C 1
ATOM 776 O O . GLY A 1 101 ? 7.526 5.606 -9.698 1.00 93.56 101 GLY A O 1
ATOM 777 N N . TYR A 1 102 ? 7.115 5.165 -7.532 1.00 93.88 102 TYR A N 1
ATOM 778 C CA . TYR A 1 102 ? 8.517 5.185 -7.121 1.00 93.88 102 TYR A CA 1
ATOM 779 C C . TYR A 1 102 ? 9.320 4.091 -7.837 1.00 93.88 102 TYR A C 1
ATOM 781 O O . TYR A 1 102 ? 10.346 4.383 -8.444 1.00 93.88 102 TYR A O 1
ATOM 789 N N . MET A 1 103 ? 8.830 2.846 -7.853 1.00 93.56 103 MET A N 1
ATOM 790 C CA . MET A 1 103 ? 9.489 1.716 -8.520 1.00 93.56 103 MET A CA 1
ATOM 791 C C . MET A 1 103 ? 9.736 1.971 -10.015 1.00 93.56 103 MET A C 1
ATOM 793 O O . MET A 1 103 ? 10.781 1.587 -10.536 1.00 93.56 103 MET A O 1
ATOM 797 N N . LEU A 1 104 ? 8.775 2.577 -10.717 1.00 91.62 104 LEU A N 1
ATOM 798 C CA . LEU A 1 104 ? 8.876 2.857 -12.152 1.00 91.62 104 LEU A CA 1
ATOM 799 C C . LEU A 1 104 ? 9.745 4.079 -12.473 1.00 91.62 104 LEU A C 1
ATOM 801 O O . LEU A 1 104 ? 10.181 4.205 -13.616 1.00 91.62 104 LEU A O 1
ATOM 805 N N . SER A 1 105 ? 9.984 4.958 -11.495 1.00 86.81 105 SER A N 1
ATOM 806 C CA . SER A 1 105 ? 10.860 6.130 -11.635 1.00 86.81 105 SER A CA 1
ATOM 807 C C . SER A 1 105 ? 12.355 5.834 -11.462 1.00 86.81 105 SER A C 1
ATOM 809 O O . SER A 1 105 ? 13.167 6.703 -11.778 1.00 86.81 105 SER A O 1
ATOM 811 N N . GLN A 1 106 ? 12.701 4.629 -10.988 1.00 72.19 106 GLN A N 1
ATOM 812 C CA . GLN A 1 106 ? 14.076 4.120 -10.898 1.00 72.19 106 GLN A CA 1
ATOM 813 C C . GLN A 1 106 ? 14.529 3.495 -12.227 1.00 72.19 106 GLN A C 1
ATOM 815 O O . GLN A 1 106 ? 15.691 3.750 -12.608 1.00 72.19 106 GLN A O 1
#

Sequence (106 aa):
MSGEMMKAMKQAISEVMDKMFFMPVQVNEKTGALSDWFTCEEPIVGATLDFKGPRMGFSYILLPAGFAREITANFLGSTEGTISEKQEQDTLKEAL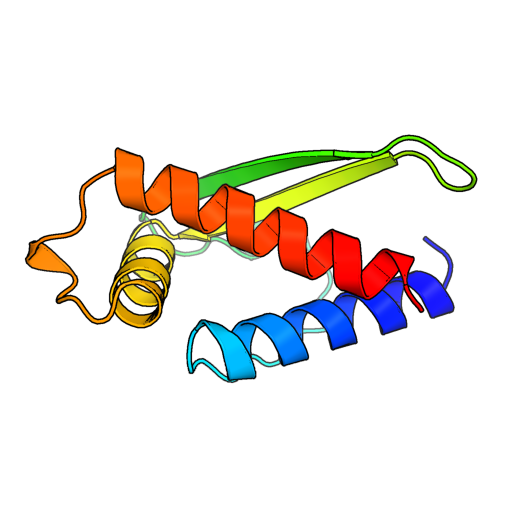NMIVGYMLSQ

Radius of gyration: 14.16 Å; chains: 1; bounding box: 31×32×38 Å

Foldseek 3Di:
DPPLLVVQLQVLLQCLCCPQQVHGDDDDPDDDDPVVVPPDPADKDKDKDFDDDPDTDIDMDIDGPVVLLSSLCSNVVHDSVPDDPVSSHVVRHVSRVSSVVSSVVD